Protein AF-A0AA38LF70-F1 (afdb_monomer_lite)

Secondary structure (DSSP, 8-state):
--------TTTT----HHHHHHHHHHHHHHHHHHHH-PPPPP-----STTSSHHHHHHHHHHHT-

InterPro domains:
  IPR003959 ATPase, AAA-type, core [PF00004] (43-63)
  IPR027417 P-loop containing nucleoside triphosphate hydrolase [G3DSA:3.40.50.300] (3-64)
  IPR027417 P-loop containing nucleoside triphosphate hydrolase [SSF52540] (4-63)

Structure (mmCIF, N/CA/C/O backbone):
data_AF-A0AA38LF70-F1
#
_entry.id   AF-A0AA38LF70-F1
#
loop_
_atom_site.group_PDB
_atom_site.id
_atom_site.type_symbol
_atom_site.label_atom_id
_atom_site.label_alt_id
_atom_site.label_comp_id
_atom_site.label_asym_id
_atom_site.label_entity_id
_atom_site.label_seq_id
_atom_site.pdbx_PDB_ins_code
_atom_site.Cartn_x
_atom_site.Cartn_y
_atom_site.Cartn_z
_atom_site.occupancy
_atom_site.B_iso_or_equiv
_atom_site.auth_seq_id
_atom_site.auth_comp_id
_atom_site.auth_asym_id
_atom_site.auth_atom_id
_atom_site.pdbx_PDB_model_num
ATOM 1 N N . MET A 1 1 ? -5.697 29.775 -4.932 1.00 38.66 1 MET A N 1
ATOM 2 C CA . MET A 1 1 ? -4.650 28.823 -5.357 1.00 38.66 1 MET A CA 1
ATOM 3 C C . MET A 1 1 ? -5.109 27.443 -4.921 1.00 38.66 1 MET A C 1
ATOM 5 O O . MET A 1 1 ? -5.031 27.125 -3.744 1.00 38.66 1 MET A O 1
ATOM 9 N N . ILE A 1 2 ? -5.756 26.718 -5.829 1.00 37.72 2 ILE A N 1
ATOM 10 C CA . ILE A 1 2 ? -6.394 25.424 -5.562 1.00 37.72 2 ILE A CA 1
ATOM 11 C C . ILE A 1 2 ? -5.281 24.372 -5.694 1.00 37.72 2 ILE A C 1
ATOM 13 O O . ILE A 1 2 ? -4.565 24.429 -6.698 1.00 37.72 2 ILE A O 1
ATOM 17 N N . PRO A 1 3 ? -5.044 23.483 -4.711 1.00 46.53 3 PRO A N 1
ATOM 18 C CA . PRO A 1 3 ? -4.046 22.436 -4.872 1.00 46.53 3 PRO A CA 1
ATOM 19 C C . PRO A 1 3 ? -4.471 21.563 -6.049 1.00 46.53 3 PRO A C 1
ATOM 21 O O . PRO A 1 3 ? -5.633 21.170 -6.133 1.00 46.53 3 PRO A O 1
ATOM 24 N N . GLN A 1 4 ? -3.527 21.342 -6.962 1.00 46.19 4 GLN A N 1
ATOM 25 C CA . GLN A 1 4 ? -3.671 20.512 -8.151 1.00 46.19 4 GLN A CA 1
ATOM 26 C C . GLN A 1 4 ? -4.367 19.203 -7.788 1.00 46.19 4 GLN A C 1
ATOM 28 O O . GLN A 1 4 ? -4.026 18.615 -6.759 1.00 46.19 4 GLN A O 1
ATOM 33 N N . GLU A 1 5 ? -5.353 18.815 -8.603 1.00 47.12 5 GLU A N 1
ATOM 34 C CA . GLU A 1 5 ? -6.112 17.572 -8.483 1.00 47.12 5 GLU A CA 1
ATOM 35 C C . GLU A 1 5 ? -5.218 16.466 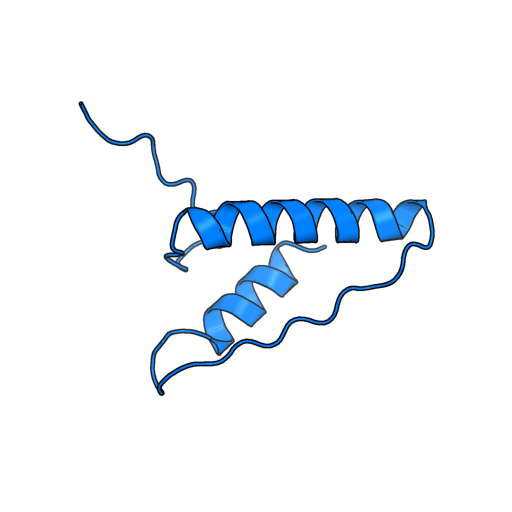-7.939 1.00 47.12 5 GLU A C 1
ATOM 37 O O . GLU A 1 5 ? -4.238 16.064 -8.564 1.00 47.12 5 GLU A O 1
ATOM 42 N N . MET A 1 6 ? -5.533 16.043 -6.713 1.00 44.84 6 MET A N 1
ATOM 43 C CA . MET A 1 6 ? -4.963 14.869 -6.079 1.00 44.84 6 MET A CA 1
ATOM 44 C C . MET A 1 6 ? -5.399 13.688 -6.934 1.00 44.84 6 MET A C 1
ATOM 46 O O . MET A 1 6 ? -6.423 13.062 -6.661 1.00 44.84 6 MET A O 1
ATOM 50 N N . GLU A 1 7 ? -4.675 13.449 -8.023 1.00 48.56 7 GLU A N 1
ATOM 51 C CA . GLU A 1 7 ? -4.945 12.344 -8.916 1.00 48.56 7 GLU A CA 1
ATOM 52 C C . GLU A 1 7 ? -4.930 11.092 -8.046 1.00 48.56 7 GLU A C 1
ATOM 54 O O . GLU A 1 7 ? -3.955 10.784 -7.351 1.00 48.56 7 GLU A O 1
ATOM 59 N N . MET A 1 8 ? -6.085 10.442 -7.975 1.00 52.38 8 MET A N 1
ATOM 60 C CA . MET A 1 8 ? -6.323 9.297 -7.122 1.00 52.38 8 MET A CA 1
ATOM 61 C C . MET A 1 8 ? -5.560 8.102 -7.695 1.00 52.38 8 MET A C 1
ATOM 63 O O . MET A 1 8 ? -6.116 7.225 -8.363 1.00 52.38 8 MET A O 1
ATOM 67 N N . VAL A 1 9 ? -4.246 8.071 -7.443 1.00 57.06 9 VAL A N 1
ATOM 68 C CA . VAL A 1 9 ? -3.340 7.013 -7.910 1.00 57.06 9 VAL A CA 1
ATOM 69 C C . VAL A 1 9 ? -3.885 5.637 -7.506 1.00 57.06 9 VAL A C 1
ATOM 71 O O . VAL A 1 9 ? -3.729 4.691 -8.269 1.00 57.06 9 VAL A O 1
ATOM 74 N N . PHE A 1 10 ? -4.632 5.552 -6.399 1.00 63.72 10 PHE A N 1
ATOM 75 C CA . PHE A 1 10 ? -5.315 4.356 -5.890 1.00 63.72 10 PHE A CA 1
ATOM 76 C C . PHE A 1 10 ? -6.821 4.562 -5.673 1.00 63.72 10 PHE A C 1
ATOM 78 O O . PHE A 1 10 ? -7.334 4.177 -4.625 1.00 63.72 10 PHE A O 1
ATOM 85 N N . GLY A 1 11 ? -7.518 5.215 -6.610 1.00 70.31 11 GLY A N 1
ATOM 86 C CA . GLY A 1 11 ? -8.967 5.422 -6.486 1.00 70.31 11 GLY A CA 1
ATOM 87 C C . GLY A 1 11 ? -9.325 6.061 -5.137 1.00 70.31 11 GLY A C 1
ATOM 88 O O . GLY A 1 11 ? -8.688 7.024 -4.722 1.00 70.31 11 GLY A O 1
ATOM 89 N N . ASP A 1 12 ? -10.249 5.454 -4.397 1.00 69.25 12 ASP A N 1
ATOM 90 C CA . ASP A 1 12 ? -10.782 5.959 -3.119 1.00 69.25 12 ASP A CA 1
ATOM 91 C C . ASP A 1 12 ? -9.765 6.056 -1.956 1.00 69.25 12 ASP A C 1
ATOM 93 O O . ASP A 1 12 ? -10.114 6.441 -0.835 1.00 69.25 12 ASP A O 1
ATOM 97 N N . VAL A 1 13 ? -8.493 5.709 -2.172 1.00 73.19 13 VAL A N 1
ATOM 98 C CA . VAL A 1 13 ? -7.462 5.736 -1.128 1.00 73.19 13 VAL A CA 1
ATOM 99 C C . VAL A 1 13 ? -6.765 7.097 -1.081 1.00 73.19 13 VAL A C 1
ATOM 101 O O . VAL A 1 13 ? -5.896 7.424 -1.894 1.00 73.19 13 VAL A O 1
ATOM 104 N N . ILE A 1 14 ? -7.075 7.866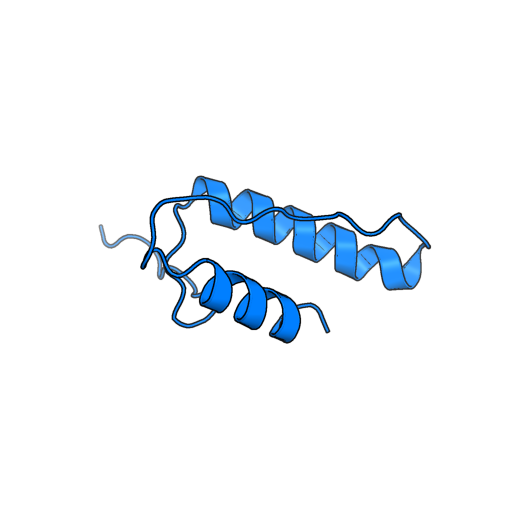 -0.037 1.00 74.56 14 ILE A N 1
ATOM 105 C CA . ILE A 1 14 ? -6.385 9.121 0.274 1.00 74.56 14 ILE A CA 1
ATOM 106 C C . ILE A 1 14 ? -5.037 8.808 0.934 1.00 74.56 14 ILE A C 1
ATOM 108 O O . ILE A 1 14 ? -4.964 8.264 2.037 1.00 74.56 14 ILE A O 1
ATOM 112 N N . LEU A 1 15 ? -3.949 9.185 0.267 1.00 72.00 15 LEU A N 1
ATOM 113 C CA . LEU A 1 15 ? -2.583 8.980 0.744 1.00 72.00 15 LEU A CA 1
ATOM 114 C C . LEU A 1 15 ? -1.896 10.315 1.006 1.00 72.00 15 LEU A C 1
ATOM 116 O O . LEU A 1 15 ? -2.021 11.250 0.228 1.00 72.00 15 LEU A O 1
ATOM 120 N N . HIS A 1 16 ? -1.079 10.390 2.053 1.00 77.88 16 HIS A N 1
ATOM 121 C CA . HIS A 1 16 ? -0.226 11.558 2.267 1.00 77.88 16 HIS A CA 1
ATOM 122 C C . HIS A 1 16 ? 0.726 11.761 1.060 1.00 77.88 16 HIS A C 1
ATOM 124 O O . HIS A 1 16 ? 1.291 10.770 0.585 1.00 77.88 16 HIS A O 1
ATOM 130 N N . PRO A 1 17 ? 1.003 12.997 0.594 1.00 76.62 17 PRO A N 1
ATOM 131 C CA . PRO A 1 17 ? 1.766 13.240 -0.644 1.00 76.62 17 PRO A CA 1
ATOM 132 C C . PRO A 1 17 ? 3.146 12.564 -0.688 1.00 76.62 17 PRO A C 1
ATOM 134 O O . PRO A 1 17 ? 3.600 12.066 -1.717 1.00 76.62 17 PRO A O 1
ATOM 137 N N . ARG A 1 18 ? 3.821 12.472 0.467 1.00 74.69 18 ARG A N 1
ATOM 138 C CA . ARG A 1 18 ? 5.105 11.751 0.588 1.00 74.69 18 ARG A CA 1
ATOM 139 C C . ARG A 1 18 ? 4.976 10.249 0.316 1.00 74.69 18 ARG A C 1
ATOM 141 O O . ARG A 1 18 ? 5.907 9.640 -0.205 1.00 74.69 18 ARG A O 1
ATOM 148 N N . LEU A 1 19 ? 3.848 9.656 0.698 1.00 74.25 19 LEU A N 1
ATOM 149 C CA . LEU A 1 19 ? 3.577 8.237 0.511 1.00 74.25 19 LEU A CA 1
ATOM 150 C C . LEU A 1 19 ? 3.199 7.941 -0.944 1.00 74.25 19 LEU A C 1
ATOM 152 O O . LEU A 1 19 ? 3.693 6.956 -1.482 1.00 74.25 19 LEU A O 1
ATOM 156 N N . GLN A 1 20 ? 2.441 8.824 -1.605 1.00 76.19 20 GLN A N 1
ATOM 157 C CA . GLN A 1 20 ? 2.147 8.705 -3.041 1.00 76.19 20 GLN A CA 1
ATOM 158 C C . GLN A 1 20 ? 3.424 8.620 -3.876 1.00 76.19 20 GLN A C 1
ATOM 160 O O . GLN A 1 20 ? 3.604 7.650 -4.603 1.00 76.19 20 GLN A O 1
ATOM 165 N N . LYS A 1 21 ? 4.363 9.559 -3.696 1.00 79.94 21 LYS A N 1
ATOM 166 C CA . LYS A 1 21 ? 5.633 9.568 -4.443 1.00 79.94 21 LYS A CA 1
ATOM 167 C C . LYS A 1 21 ? 6.439 8.281 -4.244 1.00 79.94 21 LYS A C 1
ATOM 169 O O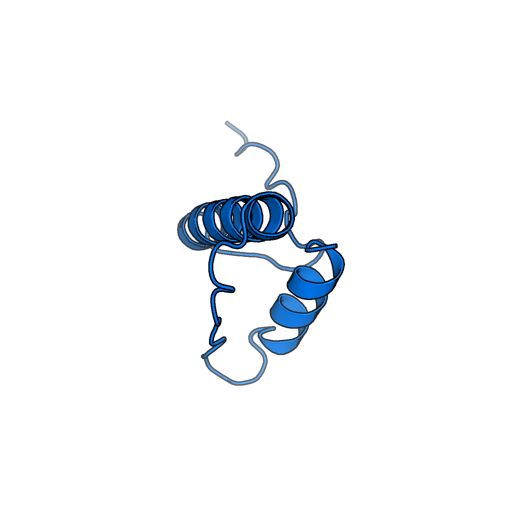 . LYS A 1 21 ? 7.030 7.754 -5.183 1.00 79.94 21 LYS A O 1
ATOM 174 N N . ARG A 1 22 ? 6.459 7.758 -3.014 1.00 78.62 22 ARG A N 1
ATOM 175 C CA . ARG A 1 22 ? 7.154 6.504 -2.695 1.00 78.62 22 ARG A CA 1
ATOM 176 C C . ARG A 1 22 ? 6.465 5.305 -3.337 1.00 78.62 22 ARG A C 1
ATOM 178 O O . ARG A 1 22 ? 7.152 4.430 -3.851 1.00 78.62 22 ARG A O 1
ATOM 185 N N . ILE A 1 23 ? 5.136 5.265 -3.324 1.00 75.62 23 ILE A N 1
ATOM 186 C CA . ILE A 1 23 ? 4.380 4.181 -3.947 1.00 75.62 23 ILE A CA 1
ATOM 187 C C . ILE A 1 23 ? 4.483 4.240 -5.475 1.00 75.62 23 ILE A C 1
ATOM 189 O O . ILE A 1 23 ? 4.668 3.204 -6.098 1.00 75.62 23 ILE A O 1
ATOM 193 N N . GLU A 1 24 ? 4.461 5.421 -6.084 1.00 77.06 24 GLU A N 1
ATOM 194 C CA . GLU A 1 24 ? 4.661 5.595 -7.525 1.00 77.06 24 GLU A CA 1
ATOM 195 C C . GLU A 1 24 ? 6.047 5.091 -7.965 1.00 77.06 24 GLU A C 1
ATOM 197 O O . GLU A 1 24 ? 6.175 4.363 -8.949 1.00 77.06 24 GLU A O 1
ATOM 202 N N . GLN A 1 25 ? 7.092 5.409 -7.193 1.00 77.12 25 GLN A N 1
ATOM 203 C CA . GLN A 1 25 ? 8.439 4.875 -7.418 1.00 77.12 25 GLN A CA 1
ATOM 204 C C . GLN A 1 25 ? 8.490 3.350 -7.283 1.00 77.12 25 GLN A C 1
ATOM 206 O O . GLN A 1 25 ? 9.202 2.691 -8.041 1.00 77.12 25 GLN A O 1
ATOM 211 N N . LEU A 1 26 ? 7.746 2.788 -6.328 1.00 74.75 26 LEU A N 1
ATOM 212 C CA . LEU A 1 26 ? 7.641 1.342 -6.158 1.00 74.75 26 LEU A CA 1
ATOM 213 C C . LEU A 1 26 ? 6.891 0.696 -7.328 1.00 74.75 26 LEU A C 1
ATOM 215 O O . LEU A 1 26 ? 7.405 -0.263 -7.886 1.00 74.75 26 LEU A O 1
ATOM 219 N N . GLY A 1 27 ? 5.754 1.253 -7.751 1.00 72.81 27 GLY A N 1
ATOM 220 C CA . GLY A 1 27 ? 4.988 0.779 -8.904 1.00 72.81 27 GLY A CA 1
ATOM 221 C C . GLY A 1 27 ? 5.809 0.809 -10.194 1.00 72.81 27 GLY A C 1
ATOM 222 O O . GLY A 1 27 ? 5.873 -0.194 -10.895 1.00 72.81 27 GLY A O 1
ATOM 223 N N . LYS A 1 28 ? 6.537 1.904 -10.458 1.00 72.06 28 LYS A N 1
ATOM 224 C CA . LYS A 1 28 ? 7.470 2.011 -11.597 1.00 72.06 28 LYS A CA 1
ATOM 225 C C . LYS A 1 28 ? 8.589 0.968 -11.530 1.00 72.06 28 LYS A C 1
ATOM 227 O O . LYS A 1 28 ? 8.913 0.352 -12.541 1.00 72.06 28 LYS A O 1
ATOM 232 N N . ALA A 1 29 ? 9.164 0.740 -10.348 1.00 69.00 29 ALA A N 1
ATOM 233 C CA . ALA A 1 29 ? 10.183 -0.293 -10.166 1.00 69.00 29 ALA A CA 1
ATOM 234 C C . ALA A 1 29 ? 9.617 -1.703 -10.417 1.00 69.00 29 ALA A C 1
ATOM 236 O O . ALA A 1 29 ? 10.247 -2.489 -11.116 1.00 69.00 29 ALA A O 1
ATOM 237 N N . THR A 1 30 ? 8.416 -1.999 -9.911 1.00 66.69 30 THR A N 1
ATOM 238 C CA . THR A 1 30 ? 7.731 -3.290 -10.080 1.00 66.69 30 THR A CA 1
ATOM 239 C C . THR A 1 30 ? 7.221 -3.522 -11.507 1.00 66.69 30 THR A C 1
ATOM 241 O O . THR A 1 30 ? 7.246 -4.652 -11.985 1.00 66.69 30 THR A O 1
ATOM 244 N N . ALA A 1 31 ? 6.816 -2.479 -12.233 1.00 66.69 31 ALA A N 1
ATOM 245 C CA . ALA A 1 31 ? 6.474 -2.589 -13.651 1.00 66.69 31 ALA A CA 1
ATOM 246 C C . ALA A 1 31 ? 7.718 -2.922 -14.495 1.00 66.69 31 ALA A C 1
ATOM 248 O O . ALA A 1 31 ? 7.690 -3.828 -15.327 1.00 66.69 31 ALA A O 1
ATOM 249 N N . ASN A 1 32 ? 8.846 -2.261 -14.216 1.00 63.59 32 ASN A N 1
ATOM 250 C CA . ASN A 1 32 ? 10.108 -2.498 -14.924 1.00 63.59 32 ASN A CA 1
ATOM 251 C C . ASN A 1 32 ? 10.740 -3.862 -14.593 1.00 63.59 32 ASN A C 1
ATOM 253 O O . ASN A 1 32 ? 11.481 -4.402 -15.417 1.00 63.59 32 ASN A O 1
ATOM 257 N N . THR A 1 33 ? 10.409 -4.443 -13.433 1.00 58.09 33 THR A N 1
ATOM 258 C CA . THR A 1 33 ? 10.765 -5.814 -13.033 1.00 58.09 33 THR A CA 1
ATOM 259 C C . THR A 1 33 ? 10.271 -6.866 -14.023 1.00 58.09 33 THR A C 1
ATOM 261 O O . THR A 1 33 ? 11.045 -7.765 -14.346 1.00 58.09 33 THR A O 1
ATOM 264 N N . LYS A 1 34 ? 9.040 -6.757 -14.555 1.00 58.41 34 LYS A N 1
ATOM 265 C CA . LYS A 1 34 ? 8.524 -7.731 -15.542 1.00 58.41 34 LYS A CA 1
ATOM 266 C C . LYS A 1 34 ? 9.410 -7.814 -16.791 1.00 58.41 34 LYS A C 1
ATOM 268 O O . LYS A 1 34 ? 9.444 -8.853 -17.435 1.00 58.41 34 LYS A O 1
ATOM 273 N N . SER A 1 35 ? 10.125 -6.734 -17.115 1.00 59.88 35 SER A N 1
ATOM 274 C CA . SER A 1 35 ? 10.957 -6.634 -18.315 1.00 59.88 35 SER A CA 1
ATOM 275 C C . SER A 1 35 ? 12.456 -6.863 -18.066 1.00 59.88 35 SER A C 1
ATOM 277 O O . SER A 1 35 ? 13.191 -7.002 -19.037 1.00 59.88 35 SER A O 1
ATOM 279 N N . HIS A 1 36 ? 12.917 -6.878 -16.805 1.00 61.59 36 HIS A N 1
ATOM 280 C CA . HIS A 1 36 ? 14.349 -6.917 -16.448 1.00 61.59 36 HIS A CA 1
ATOM 281 C C . HIS A 1 36 ? 14.695 -7.862 -15.275 1.00 61.59 36 HIS A C 1
ATOM 283 O O . HIS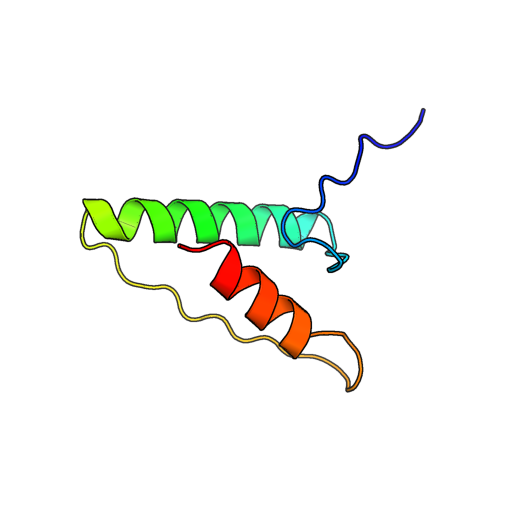 A 1 36 ? 15.778 -7.741 -14.712 1.00 61.59 36 HIS A O 1
ATOM 289 N N . GLU A 1 37 ? 13.784 -8.746 -14.845 1.00 60.28 37 GLU A N 1
ATOM 290 C CA . GLU A 1 37 ? 13.986 -9.687 -13.718 1.00 60.28 37 GLU A CA 1
ATOM 291 C C . GLU A 1 37 ? 14.395 -9.025 -12.382 1.00 60.28 37 GLU A C 1
ATOM 293 O O . GLU A 1 37 ? 15.005 -9.641 -11.509 1.00 60.28 37 GLU A O 1
ATOM 298 N N . ALA A 1 38 ? 14.057 -7.748 -12.178 1.00 59.25 38 ALA A N 1
ATOM 299 C CA . ALA A 1 38 ? 14.405 -7.055 -10.939 1.00 59.25 38 ALA A CA 1
ATOM 300 C C . ALA A 1 38 ? 13.574 -7.584 -9.746 1.00 59.25 38 ALA A C 1
ATOM 302 O O . ALA A 1 38 ? 12.394 -7.869 -9.897 1.00 59.25 38 ALA A O 1
ATOM 303 N N . PRO A 1 39 ? 14.112 -7.687 -8.524 1.00 55.53 39 PRO A N 1
ATOM 304 C CA . PRO A 1 39 ? 13.409 -8.323 -7.409 1.00 55.53 39 PRO A CA 1
ATOM 305 C C . PRO A 1 39 ? 12.098 -7.612 -7.029 1.00 55.53 39 PRO A C 1
ATOM 307 O O . PRO A 1 39 ? 12.048 -6.385 -6.885 1.00 55.53 39 PRO A O 1
ATOM 310 N N . PHE A 1 40 ? 11.039 -8.401 -6.811 1.00 63.25 40 PHE A N 1
ATOM 311 C CA . PHE A 1 40 ? 9.775 -7.914 -6.259 1.00 63.25 40 PHE A CA 1
ATOM 312 C C . PHE A 1 40 ? 10.000 -7.287 -4.879 1.00 63.25 40 PHE A C 1
ATOM 314 O O . PHE A 1 40 ? 10.735 -7.812 -4.041 1.00 63.25 40 PHE A O 1
ATOM 321 N N . ARG A 1 41 ? 9.360 -6.141 -4.634 1.00 72.31 41 ARG A N 1
ATOM 322 C CA . ARG A 1 41 ? 9.461 -5.427 -3.358 1.00 72.31 41 ARG A CA 1
ATOM 323 C C . ARG A 1 41 ? 8.278 -5.785 -2.469 1.00 72.31 41 ARG A C 1
ATOM 325 O O . ARG A 1 41 ? 7.133 -5.536 -2.831 1.00 72.31 41 ARG A O 1
ATOM 332 N N . ASN A 1 42 ? 8.570 -6.305 -1.281 1.00 80.12 42 ASN A N 1
ATOM 333 C CA . ASN A 1 42 ? 7.557 -6.596 -0.271 1.00 80.12 42 ASN A CA 1
ATOM 334 C C . ASN A 1 42 ? 7.119 -5.299 0.424 1.00 80.12 42 ASN A C 1
ATOM 336 O O . ASN A 1 42 ? 7.955 -4.462 0.774 1.00 80.12 42 ASN A O 1
ATOM 340 N N . MET A 1 43 ? 5.813 -5.134 0.643 1.00 80.44 43 MET A N 1
ATOM 341 C CA . MET A 1 43 ? 5.238 -3.962 1.311 1.00 80.44 43 MET A CA 1
ATOM 342 C C . MET A 1 43 ? 4.458 -4.392 2.553 1.00 80.44 43 MET A C 1
ATOM 344 O O . MET A 1 43 ? 3.626 -5.293 2.486 1.00 80.44 43 MET A O 1
ATOM 348 N N . LEU A 1 44 ? 4.711 -3.726 3.681 1.00 86.69 44 LEU A N 1
ATOM 349 C CA . LEU A 1 44 ? 3.969 -3.914 4.926 1.00 86.69 44 LEU A CA 1
ATOM 350 C C . LEU A 1 44 ? 3.084 -2.692 5.181 1.00 86.69 44 LEU A C 1
ATOM 352 O O . LEU A 1 44 ? 3.584 -1.587 5.396 1.00 86.69 44 LEU A O 1
ATOM 356 N N . PHE A 1 45 ? 1.770 -2.902 5.207 1.00 87.06 45 PHE A N 1
ATOM 357 C CA . PHE A 1 45 ? 0.804 -1.884 5.611 1.00 87.06 45 PHE A CA 1
ATOM 358 C C . PHE A 1 45 ? 0.548 -2.006 7.117 1.00 87.06 45 PHE A C 1
ATOM 360 O O . PHE A 1 45 ? 0.014 -3.016 7.572 1.00 87.06 45 PHE A O 1
ATOM 367 N N . TYR A 1 46 ? 0.903 -0.983 7.898 1.00 90.38 46 TYR A N 1
ATOM 368 C CA . TYR A 1 46 ? 0.742 -0.975 9.357 1.00 90.38 46 TYR A CA 1
ATOM 369 C C . TYR A 1 46 ? 0.027 0.294 9.840 1.00 90.38 46 TYR A C 1
ATOM 371 O O . TYR A 1 46 ? 0.056 1.329 9.178 1.00 90.38 46 TYR A O 1
ATOM 379 N N . GLY A 1 47 ? -0.673 0.196 10.975 1.00 90.12 47 GLY A N 1
ATOM 380 C CA . GLY A 1 47 ? -1.416 1.307 11.580 1.00 90.12 47 GLY A CA 1
ATOM 381 C C . GLY A 1 47 ? -2.686 0.870 12.330 1.00 90.12 47 GLY A C 1
ATOM 382 O O . GLY A 1 47 ? -3.078 -0.296 12.219 1.00 90.12 47 GLY A O 1
ATOM 383 N N . PRO A 1 48 ? -3.357 1.793 13.046 1.00 93.00 48 PRO A N 1
ATOM 384 C CA . PRO A 1 48 ? -4.573 1.538 13.835 1.00 93.00 48 PRO A CA 1
ATOM 385 C C . PRO A 1 48 ? -5.712 0.864 13.044 1.0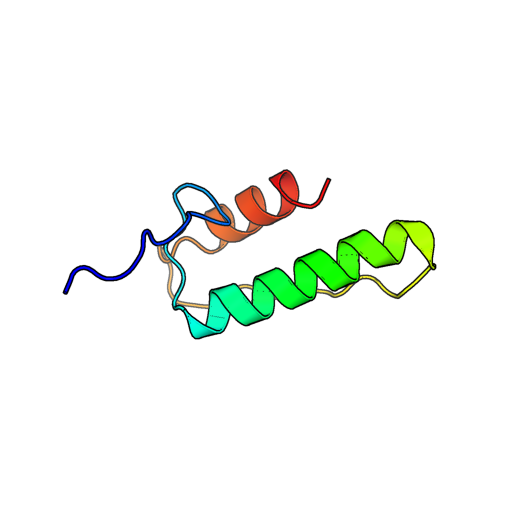0 93.00 48 PRO A C 1
ATOM 387 O O . PRO A 1 48 ? -5.747 0.976 11.816 1.00 93.00 48 PRO A O 1
ATOM 390 N N . PRO A 1 49 ? -6.652 0.144 13.680 1.00 94.06 49 PRO A N 1
ATOM 391 C CA . PRO A 1 49 ? -7.799 -0.439 12.975 1.00 94.06 49 PRO A CA 1
ATOM 392 C C . PRO A 1 49 ? -8.638 0.650 12.277 1.00 94.06 49 PRO A C 1
ATOM 394 O O . PRO A 1 49 ? -8.705 1.781 12.744 1.00 94.06 49 PRO A O 1
ATOM 397 N N . GLY A 1 50 ? -9.241 0.329 11.127 1.00 89.50 50 GLY A N 1
ATOM 398 C CA . GLY A 1 50 ? -10.074 1.274 10.363 1.00 89.50 50 GLY A CA 1
ATOM 399 C C . GLY A 1 50 ? -9.331 2.243 9.429 1.00 89.50 50 GLY A C 1
ATOM 400 O O . GLY A 1 50 ? -9.976 2.961 8.679 1.00 89.50 50 GLY A O 1
ATOM 401 N N . THR A 1 51 ? -7.992 2.237 9.378 1.00 87.75 51 THR A N 1
ATOM 402 C CA . THR A 1 51 ? -7.203 3.169 8.534 1.00 87.75 51 THR A CA 1
ATOM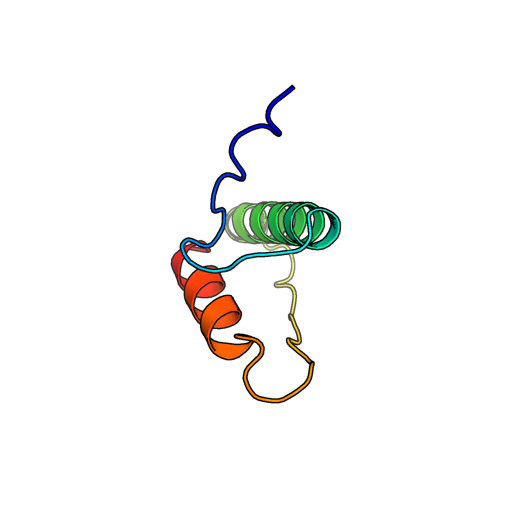 403 C C . THR A 1 51 ? -7.071 2.780 7.053 1.00 87.75 51 THR A C 1
ATOM 405 O O . THR A 1 51 ? -6.153 3.228 6.374 1.00 87.75 51 THR A O 1
ATOM 408 N N . GLY A 1 52 ? -7.920 1.886 6.543 1.00 86.94 52 GLY A N 1
ATOM 409 C CA . GLY A 1 52 ? -7.927 1.548 5.112 1.00 86.94 52 GLY A CA 1
ATOM 410 C C . GLY A 1 52 ? -6.729 0.734 4.594 1.00 86.94 52 GLY A C 1
ATOM 411 O O . GLY A 1 52 ? -6.574 0.607 3.387 1.00 86.94 52 GLY A O 1
ATOM 412 N N . LYS A 1 53 ? -5.899 0.123 5.455 1.00 90.31 53 LYS A N 1
ATOM 413 C CA . LYS A 1 53 ? -4.730 -0.699 5.043 1.00 90.31 53 LYS A CA 1
ATOM 414 C C . LYS A 1 53 ? -5.068 -1.777 4.007 1.00 90.31 53 LYS A C 1
ATOM 416 O O . LYS A 1 53 ? -4.379 -1.914 3.004 1.00 90.31 53 LYS A O 1
ATOM 421 N N . THR A 1 54 ? -6.137 -2.535 4.248 1.00 89.69 54 THR A N 1
ATOM 422 C CA . THR A 1 54 ? -6.584 -3.604 3.342 1.00 89.69 54 THR A CA 1
ATOM 423 C C . THR A 1 54 ? -7.119 -3.047 2.026 1.00 89.69 54 THR A C 1
ATOM 425 O O . THR A 1 54 ? -6.881 -3.633 0.977 1.00 89.69 54 THR A O 1
ATOM 428 N N . MET A 1 55 ? -7.812 -1.907 2.073 1.00 88.19 55 MET A N 1
ATOM 429 C CA . MET A 1 55 ? -8.292 -1.205 0.881 1.00 88.19 55 MET A CA 1
ATOM 430 C C . MET A 1 55 ? -7.110 -0.725 0.031 1.00 88.19 55 MET A C 1
ATOM 432 O O . MET A 1 55 ? -7.052 -1.033 -1.153 1.00 88.19 55 MET A O 1
ATOM 436 N N . ALA A 1 56 ? -6.108 -0.102 0.658 1.00 83.00 56 ALA A N 1
ATOM 437 C CA . ALA A 1 56 ? -4.879 0.323 -0.007 1.00 83.00 56 ALA A CA 1
ATOM 438 C C . ALA A 1 56 ? -4.132 -0.843 -0.674 1.00 83.00 56 ALA A C 1
ATOM 440 O O . ALA A 1 56 ? -3.686 -0.712 -1.809 1.00 83.00 56 ALA A O 1
ATOM 441 N N . ALA A 1 57 ? -4.027 -1.996 -0.006 1.00 84.12 57 ALA A N 1
ATOM 442 C CA . ALA A 1 57 ? -3.392 -3.180 -0.584 1.00 84.12 57 ALA A CA 1
ATOM 443 C C . ALA A 1 57 ? -4.151 -3.728 -1.810 1.00 84.12 57 ALA A C 1
ATOM 445 O O . ALA A 1 57 ? -3.518 -4.137 -2.783 1.00 84.12 57 ALA A O 1
ATOM 446 N N . ARG A 1 58 ? -5.492 -3.722 -1.782 1.00 85.19 58 ARG A N 1
ATOM 447 C CA . ARG A 1 58 ? -6.332 -4.169 -2.909 1.00 85.19 58 ARG A CA 1
ATOM 448 C C . ARG A 1 58 ? -6.188 -3.256 -4.120 1.00 85.19 58 ARG A C 1
ATOM 450 O O . ARG A 1 58 ? -5.890 -3.744 -5.205 1.00 85.19 58 ARG A O 1
ATOM 457 N N . GLU A 1 59 ? -6.312 -1.949 -3.918 1.00 82.25 59 GLU A N 1
ATOM 458 C CA . GLU A 1 59 ? -6.129 -0.965 -4.990 1.00 82.25 59 GLU A CA 1
ATOM 459 C C . GLU A 1 59 ? -4.720 -1.038 -5.589 1.00 82.25 59 GLU A C 1
ATOM 461 O O . GLU A 1 59 ? -4.546 -0.967 -6.807 1.00 82.25 59 GLU A O 1
ATOM 466 N N . LEU A 1 60 ? -3.702 -1.264 -4.750 1.00 77.50 60 LEU A N 1
ATOM 467 C CA . LEU A 1 60 ? -2.330 -1.446 -5.214 1.00 77.50 60 LEU A CA 1
ATOM 468 C C . LEU A 1 60 ? -2.168 -2.687 -6.093 1.00 77.50 60 LEU A C 1
ATOM 470 O O . LEU A 1 60 ? -1.503 -2.614 -7.126 1.00 77.50 60 LEU A O 1
ATOM 474 N N . ALA A 1 61 ? -2.801 -3.803 -5.729 1.00 79.19 61 ALA A N 1
ATOM 475 C CA . ALA A 1 61 ? -2.786 -5.016 -6.540 1.00 79.19 61 ALA A CA 1
ATOM 476 C C . ALA A 1 61 ? -3.481 -4.809 -7.898 1.00 79.19 61 ALA A C 1
ATOM 478 O O . ALA A 1 61 ? -2.938 -5.218 -8.921 1.00 79.19 61 ALA A O 1
ATOM 479 N N . HIS A 1 62 ? -4.628 -4.121 -7.922 1.00 80.50 62 HIS A N 1
ATOM 480 C CA . HIS A 1 62 ? -5.375 -3.832 -9.153 1.00 80.50 62 HIS A CA 1
ATOM 481 C C . HIS A 1 62 ? -4.593 -2.937 -10.125 1.00 80.50 62 HIS A C 1
ATOM 483 O O . HIS A 1 62 ? -4.693 -3.108 -11.337 1.00 80.50 62 HIS A O 1
ATOM 489 N N . LYS A 1 63 ? -3.802 -1.994 -9.603 1.00 68.62 63 LYS A N 1
ATOM 490 C CA . LYS A 1 63 ? -3.013 -1.040 -10.403 1.00 68.62 63 LYS A CA 1
ATOM 491 C C . LYS A 1 63 ? -1.633 -1.558 -10.829 1.00 68.62 63 LYS A C 1
ATOM 493 O O . LYS A 1 63 ? -0.966 -0.892 -11.611 1.00 68.62 63 LYS A O 1
ATOM 498 N N . SER A 1 64 ? -1.183 -2.700 -10.304 1.00 57.91 64 SER A N 1
ATOM 499 C CA . SER A 1 64 ? 0.159 -3.255 -10.566 1.00 57.91 64 SER A CA 1
ATOM 500 C C . SER A 1 64 ? 0.206 -4.254 -11.735 1.00 57.91 64 SER A C 1
ATOM 502 O O . SER A 1 64 ? 1.228 -4.924 -11.918 1.00 57.91 64 SER A O 1
ATOM 504 N N . VAL A 1 65 ? -0.892 -4.405 -12.486 1.00 51.34 65 VAL A N 1
ATOM 505 C CA . VAL A 1 65 ? -1.027 -5.394 -13.571 1.00 51.34 65 VAL A CA 1
ATOM 506 C C . VAL A 1 65 ? -0.514 -4.838 -14.889 1.00 51.34 65 VAL A C 1
ATOM 508 O O . VAL A 1 65 ? -0.945 -3.729 -15.264 1.00 51.34 65 VAL A O 1
#

pLDDT: mean 71.2, std 14.17, range [37.72, 94.06]

Radius of gyration: 13.17 Å; chains: 1; bounding box: 25×38×32 Å

Sequence (65 aa):
MIPQEMEMVFGDVILHPRLQKRIEQLGKATANTKSHEAPFRNMLFYGPPGTGKTMAARELAHKSV

Foldseek 3Di:
DDPPPPPPLQPPDDDDPVVVVVLVVLLVQLLCCVVPVDDRDDDDQDDDPPNCSVSSVVSSVVNSD

Organism: Taxus chinensis (NCBI:txid29808)